Protein AF-E9I778-F1 (afdb_monomer_lite)

Structure (mmCIF, N/CA/C/O backbone):
data_AF-E9I778-F1
#
_entry.id   AF-E9I778-F1
#
loop_
_atom_site.group_PDB
_atom_site.id
_atom_site.type_symbol
_atom_site.label_atom_id
_atom_site.label_alt_id
_atom_site.label_comp_id
_atom_site.label_asym_id
_atom_site.label_entity_id
_atom_site.label_seq_id
_atom_site.pdbx_PDB_ins_code
_atom_site.Cartn_x
_atom_site.Cartn_y
_atom_site.Cartn_z
_atom_site.occupancy
_atom_site.B_iso_or_equiv
_atom_site.auth_seq_id
_atom_site.auth_comp_id
_atom_site.auth_asym_id
_atom_site.auth_atom_id
_atom_site.pdbx_PDB_model_num
ATOM 1 N N . MET A 1 1 ? 32.887 -2.307 -8.771 1.00 39.84 1 MET A N 1
ATOM 2 C CA . MET A 1 1 ? 31.999 -1.513 -7.896 1.00 39.84 1 MET A CA 1
ATOM 3 C C . MET A 1 1 ? 30.657 -1.460 -8.605 1.00 39.84 1 MET A C 1
ATOM 5 O O . MET A 1 1 ? 30.590 -0.833 -9.654 1.00 39.84 1 MET A O 1
ATOM 9 N N . ALA A 1 2 ? 29.665 -2.239 -8.163 1.00 44.09 2 ALA A N 1
ATOM 10 C CA . ALA A 1 2 ? 28.338 -2.203 -8.780 1.00 44.09 2 ALA A CA 1
ATOM 11 C C . ALA A 1 2 ? 27.741 -0.797 -8.580 1.00 44.09 2 ALA A C 1
ATOM 13 O O . ALA A 1 2 ? 27.971 -0.210 -7.516 1.00 44.09 2 ALA A O 1
ATOM 14 N N . PRO A 1 3 ? 27.049 -0.213 -9.575 1.00 46.59 3 PRO A N 1
ATOM 15 C CA . PRO A 1 3 ? 26.365 1.055 -9.371 1.00 46.59 3 PRO A CA 1
ATOM 16 C C . PRO A 1 3 ? 25.379 0.886 -8.212 1.00 46.59 3 PRO A C 1
ATOM 18 O O . PRO A 1 3 ? 24.648 -0.101 -8.163 1.00 46.59 3 PRO A O 1
ATOM 21 N N . ALA A 1 4 ? 25.397 1.818 -7.257 1.00 55.56 4 ALA A N 1
ATOM 22 C CA . ALA A 1 4 ? 24.412 1.843 -6.186 1.00 55.56 4 ALA A CA 1
ATOM 23 C C . ALA A 1 4 ? 23.021 1.830 -6.830 1.00 55.56 4 ALA A C 1
ATOM 25 O O . ALA A 1 4 ? 22.723 2.722 -7.630 1.00 55.56 4 ALA A O 1
ATOM 26 N N . ALA A 1 5 ? 22.218 0.802 -6.534 1.00 56.78 5 ALA A N 1
ATOM 27 C CA . ALA A 1 5 ? 20.852 0.693 -7.022 1.00 56.78 5 ALA A CA 1
ATOM 28 C C . ALA A 1 5 ? 20.151 2.021 -6.723 1.00 56.78 5 ALA A C 1
ATOM 30 O O . ALA A 1 5 ? 20.053 2.448 -5.570 1.00 56.78 5 ALA A O 1
ATOM 31 N N . LYS A 1 6 ? 19.786 2.747 -7.780 1.00 54.84 6 LYS A N 1
ATOM 32 C CA . LYS A 1 6 ? 19.197 4.075 -7.654 1.00 54.84 6 LYS A CA 1
ATOM 33 C C . LYS A 1 6 ? 17.875 3.887 -6.924 1.00 54.84 6 LYS A C 1
ATOM 35 O O . LYS A 1 6 ? 16.970 3.278 -7.480 1.00 54.84 6 LYS A O 1
ATOM 40 N N . ALA A 1 7 ? 17.793 4.363 -5.682 1.00 62.28 7 ALA A N 1
ATOM 41 C CA . ALA A 1 7 ? 16.598 4.214 -4.863 1.00 62.28 7 ALA A CA 1
ATOM 42 C C . ALA A 1 7 ? 15.383 4.738 -5.642 1.00 62.28 7 ALA A C 1
ATOM 44 O O . ALA A 1 7 ? 15.293 5.931 -5.948 1.00 62.28 7 ALA A O 1
ATOM 45 N N . PHE A 1 8 ? 14.488 3.828 -6.018 1.00 66.88 8 PHE A N 1
ATOM 46 C CA . PHE A 1 8 ? 13.264 4.174 -6.716 1.00 66.88 8 PHE A CA 1
ATOM 47 C C . PHE A 1 8 ? 12.284 4.771 -5.703 1.00 66.88 8 PH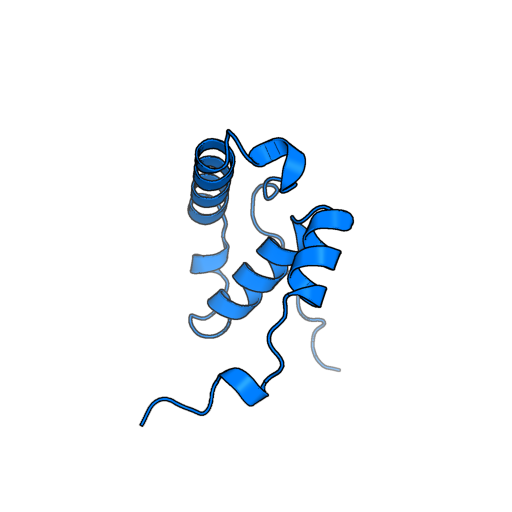E A C 1
ATOM 49 O O . PHE A 1 8 ? 11.949 4.146 -4.695 1.00 66.88 8 PHE A O 1
ATOM 56 N N . LYS A 1 9 ? 11.859 6.012 -5.960 1.00 68.38 9 LYS A N 1
ATOM 57 C CA . LYS A 1 9 ? 10.855 6.712 -5.160 1.00 68.38 9 LYS A CA 1
ATOM 58 C C . LYS A 1 9 ? 9.625 6.952 -6.038 1.00 68.38 9 LYS A C 1
ATOM 60 O O . LYS A 1 9 ? 9.735 7.740 -6.982 1.00 68.38 9 LYS A O 1
ATOM 65 N N . PRO A 1 10 ? 8.483 6.302 -5.760 1.00 69.50 10 PRO A N 1
ATOM 66 C CA . PRO A 1 10 ? 7.266 6.527 -6.524 1.00 69.50 10 PRO A CA 1
ATOM 67 C C . PRO A 1 10 ? 6.785 7.969 -6.340 1.00 69.50 10 PRO A C 1
ATOM 69 O O . PRO A 1 10 ? 7.051 8.612 -5.319 1.00 69.50 10 PRO A O 1
ATOM 72 N N . TYR A 1 11 ? 6.079 8.488 -7.343 1.00 72.38 11 TYR A N 1
ATOM 73 C CA . TYR A 1 11 ? 5.395 9.770 -7.221 1.00 72.38 11 TYR A CA 1
ATOM 74 C C . TYR A 1 11 ? 4.245 9.663 -6.208 1.00 72.38 11 TYR A C 1
ATOM 76 O O . TYR A 1 11 ? 3.480 8.701 -6.224 1.00 72.38 11 TYR A O 1
ATOM 84 N N . GLY A 1 12 ? 4.127 10.658 -5.327 1.00 75.06 12 GLY A N 1
ATOM 85 C CA . GLY A 1 12 ? 3.163 10.654 -4.228 1.00 75.06 12 GLY A CA 1
ATOM 86 C C . GLY A 1 12 ? 3.680 9.967 -2.960 1.00 75.06 12 GLY A C 1
ATOM 87 O O . GLY A 1 12 ? 4.865 9.681 -2.805 1.00 75.06 12 GLY A O 1
ATOM 88 N N . SER A 1 13 ? 2.788 9.773 -1.995 1.00 82.44 13 SER A N 1
ATOM 89 C CA . SER A 1 13 ? 3.054 9.013 -0.771 1.00 82.44 13 SER A CA 1
ATOM 90 C C . SER A 1 13 ? 1.926 8.010 -0.598 1.00 82.44 13 SER A C 1
ATOM 92 O O . SER A 1 13 ? 0.767 8.393 -0.785 1.00 82.44 13 SER A O 1
ATOM 94 N N . PRO A 1 14 ? 2.235 6.746 -0.293 1.00 87.50 14 PRO A N 1
ATOM 95 C CA . PRO A 1 14 ? 1.190 5.759 -0.135 1.00 87.50 14 PRO A CA 1
ATOM 96 C C . PRO A 1 14 ? 0.377 6.056 1.143 1.00 87.50 14 PRO A C 1
ATOM 98 O O . PRO A 1 14 ? 0.924 6.606 2.109 1.00 87.50 14 PRO A O 1
ATOM 101 N N . PRO A 1 15 ? -0.932 5.754 1.154 1.00 91.12 15 PRO A N 1
ATOM 102 C CA . PRO A 1 15 ? -1.785 6.008 2.309 1.00 91.12 15 PRO A CA 1
ATOM 103 C C . PRO A 1 15 ? -1.418 5.068 3.459 1.00 91.12 15 PRO A C 1
ATOM 105 O O . PRO A 1 15 ? -1.293 3.861 3.258 1.00 91.12 15 PRO A O 1
ATOM 108 N N . ARG A 1 16 ? -1.292 5.604 4.679 1.00 92.25 16 ARG A N 1
ATOM 109 C CA . ARG A 1 16 ? -1.154 4.761 5.874 1.00 92.25 16 ARG A CA 1
ATOM 110 C C . ARG A 1 16 ? -2.398 3.901 6.052 1.00 92.25 16 ARG A C 1
ATOM 112 O O . ARG A 1 16 ? -3.502 4.358 5.769 1.00 92.25 16 ARG A O 1
ATOM 119 N N . PHE A 1 17 ? -2.198 2.686 6.536 1.00 90.81 17 PHE A N 1
ATOM 120 C CA . PHE A 1 17 ? -3.266 1.767 6.878 1.00 90.81 17 PHE A CA 1
ATOM 121 C C . PHE A 1 17 ? -3.164 1.373 8.340 1.00 90.81 17 PHE A C 1
ATOM 123 O O . PHE A 1 17 ? -2.108 0.950 8.804 1.00 90.81 17 PHE A O 1
ATOM 130 N N . ASP A 1 18 ? -4.279 1.461 9.039 1.00 90.62 18 ASP A N 1
ATOM 131 C CA . ASP A 1 18 ? -4.447 0.917 10.373 1.00 90.62 18 ASP A CA 1
ATOM 132 C C . ASP A 1 18 ? -5.763 0.137 10.412 1.00 90.62 18 ASP A C 1
ATOM 134 O O . ASP A 1 18 ? -6.804 0.639 9.982 1.00 90.62 18 ASP A O 1
ATOM 138 N N . LEU A 1 19 ? -5.708 -1.116 10.857 1.00 86.12 19 LEU A N 1
ATOM 139 C CA . LEU A 1 19 ? -6.856 -2.015 10.807 1.00 86.12 19 LEU A CA 1
ATOM 140 C C . LEU A 1 19 ? -7.997 -1.539 11.713 1.00 86.12 19 LEU A C 1
ATOM 142 O O . LEU A 1 19 ? -9.158 -1.662 11.327 1.00 86.12 19 LEU A O 1
ATOM 146 N N . ASP A 1 20 ? -7.684 -0.956 12.870 1.00 88.12 20 ASP A N 1
ATOM 147 C CA . ASP A 1 20 ? -8.686 -0.436 13.800 1.00 88.12 20 ASP A CA 1
ATOM 148 C C . ASP A 1 20 ? -9.304 0.879 13.305 1.00 88.12 20 ASP A C 1
ATOM 150 O O . ASP A 1 20 ? -10.519 1.068 13.418 1.00 88.12 20 ASP A O 1
ATOM 154 N N . GLU A 1 21 ? -8.499 1.768 12.714 1.00 88.00 21 GLU A N 1
ATOM 155 C CA . GLU A 1 21 ? -8.963 3.030 12.117 1.00 88.00 21 GLU A CA 1
ATOM 156 C C . GLU A 1 21 ? -9.868 2.787 10.901 1.00 88.00 21 GLU A C 1
ATOM 158 O O . GLU A 1 21 ? -10.908 3.433 10.750 1.00 88.00 21 GLU A O 1
ATOM 163 N N . PHE A 1 22 ? -9.498 1.839 10.037 1.00 86.00 22 PHE A N 1
ATOM 164 C CA . PHE A 1 22 ? -10.182 1.600 8.766 1.00 86.00 22 PHE A CA 1
ATOM 165 C C . PHE A 1 22 ? -11.174 0.436 8.787 1.00 86.00 22 PHE A C 1
ATOM 167 O O . PHE A 1 22 ? -11.748 0.134 7.742 1.00 86.00 22 PHE A O 1
ATOM 174 N N . LYS A 1 23 ? -11.460 -0.187 9.935 1.00 84.94 23 LYS A N 1
ATOM 175 C CA . LYS A 1 23 ? -12.401 -1.324 10.022 1.00 84.94 23 LYS A CA 1
ATOM 176 C C . LYS A 1 23 ? -13.768 -1.058 9.368 1.00 84.94 23 LYS A C 1
ATOM 178 O O . LYS A 1 23 ? -14.297 -1.920 8.677 1.00 84.94 23 LYS A O 1
ATOM 183 N N . ASP A 1 24 ? -14.298 0.158 9.524 1.00 89.00 24 ASP A N 1
ATOM 184 C CA . ASP A 1 24 ? -15.598 0.587 8.982 1.00 89.00 24 ASP A CA 1
ATOM 185 C C . ASP A 1 24 ? -15.449 1.415 7.689 1.00 89.00 24 ASP A C 1
ATOM 187 O O . ASP A 1 24 ? -16.416 1.955 7.154 1.00 89.00 24 ASP A O 1
ATOM 191 N N . SER A 1 25 ? -14.221 1.596 7.201 1.00 89.12 25 SER A N 1
ATOM 192 C CA . SER A 1 25 ? -13.886 2.481 6.076 1.00 89.12 25 SER A CA 1
ATOM 193 C C . SER A 1 25 ? -12.790 1.904 5.179 1.00 89.12 25 SER A C 1
ATOM 195 O O . SER A 1 25 ? -12.082 2.647 4.499 1.00 89.12 25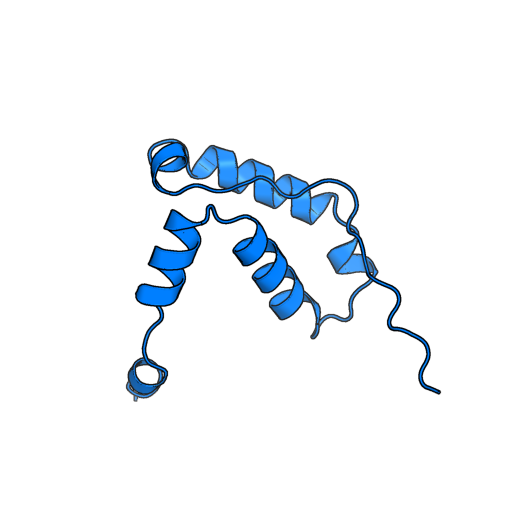 SER A O 1
ATOM 197 N N . PHE A 1 26 ? -12.668 0.577 5.131 1.00 89.19 26 PHE A N 1
ATOM 198 C CA . PHE A 1 26 ? -11.649 -0.105 4.337 1.00 89.19 26 PHE A CA 1
ATOM 199 C C . PHE A 1 26 ? -11.724 0.286 2.857 1.00 89.19 26 PHE A C 1
ATOM 201 O O . PHE A 1 26 ? -10.701 0.554 2.233 1.00 89.19 26 PHE A O 1
ATOM 208 N N . GLU A 1 27 ? -12.937 0.429 2.316 1.00 92.00 27 GLU A N 1
ATOM 209 C CA . GLU A 1 27 ? -13.161 0.867 0.933 1.00 92.00 27 GLU A CA 1
ATOM 210 C C . GLU A 1 27 ? -12.565 2.249 0.633 1.00 92.00 27 GLU A C 1
ATOM 212 O O . GLU A 1 27 ? -12.077 2.489 -0.474 1.00 92.00 27 GLU A O 1
ATOM 217 N N . LEU A 1 28 ? -12.556 3.156 1.615 1.00 91.06 28 LEU A N 1
ATOM 218 C CA . LEU A 1 28 ? -11.949 4.476 1.457 1.00 91.06 28 LEU A CA 1
ATOM 219 C C . LEU A 1 28 ? -10.429 4.359 1.329 1.00 91.06 28 LEU A C 1
ATOM 221 O O . LEU A 1 28 ? 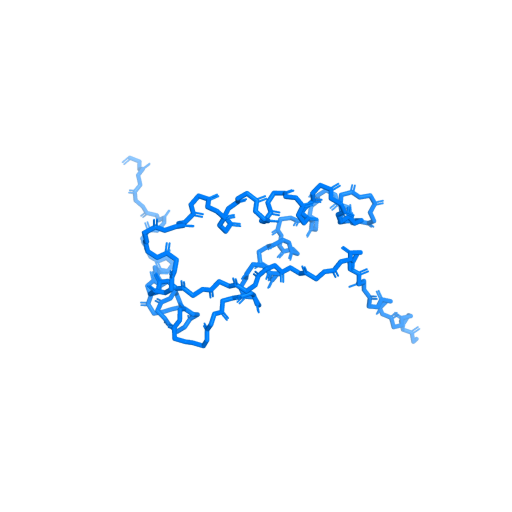-9.847 4.926 0.401 1.00 91.06 28 LEU A O 1
ATOM 225 N N . TRP A 1 29 ? -9.794 3.598 2.221 1.00 93.25 29 TRP A N 1
ATOM 226 C CA . TRP A 1 29 ? -8.356 3.351 2.141 1.00 93.25 29 TRP A CA 1
ATOM 227 C C . TRP A 1 29 ? -7.987 2.611 0.850 1.00 93.25 29 TRP A C 1
ATOM 229 O O . TRP A 1 29 ? -7.052 2.996 0.149 1.00 93.25 29 TRP A O 1
ATOM 239 N N . HIS A 1 30 ? -8.769 1.605 0.465 1.00 92.25 30 HIS A N 1
ATOM 240 C CA . HIS A 1 30 ? -8.555 0.844 -0.761 1.00 92.25 30 HIS A CA 1
ATOM 241 C C . HIS A 1 30 ? -8.666 1.728 -2.015 1.00 92.25 30 HIS A C 1
ATOM 243 O O . HIS A 1 30 ? -7.868 1.592 -2.947 1.00 92.25 30 HIS A O 1
ATOM 249 N N . ALA A 1 31 ? -9.600 2.684 -2.040 1.00 93.19 31 ALA A N 1
ATOM 250 C CA . ALA A 1 31 ? -9.683 3.679 -3.106 1.00 93.19 31 ALA A CA 1
ATOM 251 C C . ALA A 1 31 ? -8.437 4.581 -3.146 1.00 93.19 31 ALA A C 1
ATOM 253 O O . ALA A 1 31 ? -7.878 4.806 -4.222 1.00 93.19 31 ALA A O 1
ATOM 254 N N . GLN A 1 32 ? -7.955 5.049 -1.990 1.00 91.62 32 GLN A N 1
ATOM 255 C CA . GLN A 1 32 ? -6.713 5.827 -1.895 1.00 91.62 32 GLN A CA 1
ATOM 256 C C . GLN A 1 32 ? -5.498 5.023 -2.378 1.00 91.62 32 GLN A C 1
ATOM 258 O O . GLN A 1 32 ? -4.658 5.556 -3.104 1.00 91.62 32 GLN A O 1
ATOM 263 N N . TRP A 1 33 ? -5.429 3.733 -2.041 1.00 93.00 33 TRP A N 1
ATOM 264 C CA . TRP A 1 33 ? -4.383 2.820 -2.498 1.00 93.00 33 TRP A CA 1
ATOM 265 C C . TRP A 1 33 ? -4.386 2.659 -4.024 1.00 93.00 33 TRP A C 1
ATOM 267 O O . TRP A 1 33 ? -3.344 2.802 -4.665 1.00 93.00 33 TRP A O 1
ATOM 277 N N . LYS A 1 34 ? -5.560 2.453 -4.637 1.00 91.75 34 LYS A N 1
ATOM 278 C CA . LYS A 1 34 ? -5.697 2.388 -6.105 1.00 91.75 34 LYS A CA 1
ATOM 279 C C . LYS A 1 34 ? -5.258 3.680 -6.787 1.00 91.75 34 LYS A C 1
ATOM 281 O O . LYS A 1 34 ? -4.574 3.622 -7.805 1.00 91.75 34 LYS A O 1
ATOM 286 N N . ILE A 1 35 ? -5.627 4.834 -6.226 1.00 91.06 35 ILE A N 1
ATOM 287 C CA . ILE A 1 35 ? -5.196 6.143 -6.736 1.00 91.06 35 ILE A CA 1
ATOM 288 C C . ILE A 1 35 ? -3.672 6.265 -6.658 1.00 91.06 35 ILE A C 1
ATOM 290 O O . ILE A 1 35 ? -3.051 6.667 -7.639 1.00 91.06 35 ILE A O 1
ATOM 294 N N . PHE A 1 36 ? -3.063 5.885 -5.530 1.00 91.50 36 PHE A N 1
ATOM 295 C CA . PHE A 1 36 ? -1.608 5.878 -5.388 1.00 91.50 36 PHE A CA 1
ATOM 296 C C . PHE A 1 36 ? -0.948 5.004 -6.457 1.00 91.50 36 PHE A C 1
ATOM 298 O O . PHE A 1 36 ? -0.067 5.493 -7.156 1.00 91.50 36 PHE A O 1
ATOM 305 N N . LEU A 1 37 ? -1.394 3.758 -6.643 1.00 90.00 37 LEU A N 1
ATOM 306 C CA . LEU A 1 37 ? -0.827 2.868 -7.659 1.00 90.00 37 LEU A CA 1
ATOM 307 C C . LEU A 1 37 ? -0.952 3.451 -9.071 1.00 90.00 37 LEU A C 1
ATOM 309 O O . LEU A 1 37 ? 0.038 3.470 -9.798 1.00 90.00 37 LEU A O 1
ATOM 313 N N . ALA A 1 38 ? -2.124 3.982 -9.431 1.00 88.94 38 ALA A N 1
ATOM 314 C CA . ALA A 1 38 ? -2.379 4.556 -10.753 1.00 88.94 38 ALA A CA 1
ATOM 315 C C . ALA A 1 38 ? -1.542 5.812 -11.048 1.00 88.94 38 ALA A C 1
ATOM 317 O O . ALA A 1 38 ? -1.203 6.072 -12.200 1.00 88.94 38 ALA A O 1
ATOM 318 N N . LEU A 1 39 ? -1.226 6.602 -10.018 1.00 87.31 39 LEU A N 1
ATOM 319 C CA . LEU A 1 39 ? -0.380 7.794 -10.132 1.00 87.31 39 LEU A CA 1
ATOM 320 C C . LEU A 1 39 ? 1.107 7.497 -9.904 1.00 87.31 39 LEU A C 1
ATOM 322 O O . LEU A 1 39 ? 1.954 8.357 -10.160 1.00 87.31 39 LEU A O 1
ATOM 326 N N . SER A 1 40 ? 1.434 6.308 -9.403 1.00 83.88 40 SER A N 1
ATOM 327 C CA . SER A 1 40 ? 2.809 5.893 -9.178 1.00 83.88 40 SER A CA 1
ATOM 328 C C . SER A 1 40 ? 3.516 5.620 -10.503 1.00 83.88 40 SER A C 1
ATOM 330 O O . SER A 1 40 ? 2.921 5.232 -11.504 1.00 83.88 40 SER A O 1
ATOM 332 N N . THR A 1 41 ? 4.835 5.760 -10.493 1.00 84.50 41 THR A N 1
ATOM 333 C CA . THR A 1 41 ? 5.701 5.364 -11.608 1.00 84.50 41 THR A CA 1
ATOM 334 C C . THR A 1 41 ? 6.132 3.896 -11.515 1.00 84.50 41 THR A C 1
ATOM 336 O O . THR A 1 41 ? 7.062 3.491 -12.202 1.00 84.50 41 THR A O 1
ATOM 339 N N . ILE A 1 42 ? 5.496 3.091 -10.649 1.00 84.88 42 ILE A N 1
ATOM 340 C CA . ILE A 1 42 ? 5.895 1.697 -10.381 1.00 84.88 42 ILE A CA 1
ATOM 341 C C . ILE A 1 42 ? 5.813 0.867 -11.664 1.00 84.88 42 ILE A C 1
ATOM 343 O O . ILE A 1 42 ? 6.793 0.241 -12.055 1.00 84.88 42 ILE A O 1
ATOM 347 N N . ASP A 1 43 ? 4.673 0.925 -12.355 1.00 84.12 43 ASP A N 1
ATOM 348 C CA . ASP A 1 43 ? 4.414 0.108 -13.547 1.00 84.12 43 ASP A CA 1
ATOM 349 C C . ASP A 1 43 ? 5.183 0.575 -14.795 1.00 84.12 43 ASP A C 1
ATOM 351 O O . ASP A 1 43 ? 5.170 -0.104 -15.818 1.00 84.12 43 ASP A O 1
ATOM 355 N N . THR A 1 44 ? 5.849 1.731 -14.732 1.00 83.38 44 THR A N 1
ATOM 356 C CA . THR A 1 44 ? 6.634 2.284 -15.847 1.00 83.38 44 THR A CA 1
ATOM 357 C C . THR A 1 44 ? 8.140 2.223 -15.625 1.00 83.38 44 THR A C 1
ATOM 359 O O . THR A 1 44 ? 8.888 2.395 -16.584 1.00 83.38 44 THR A O 1
ATOM 362 N N . VAL A 1 45 ? 8.591 2.008 -14.385 1.00 84.94 45 VAL A N 1
ATOM 363 C CA . VAL A 1 45 ? 10.016 1.998 -14.023 1.00 84.94 45 VAL A CA 1
ATOM 364 C C . VAL A 1 45 ? 10.515 0.610 -13.641 1.00 84.94 45 VAL A C 1
ATOM 366 O O . VAL A 1 45 ? 11.687 0.335 -13.876 1.00 84.94 45 VAL A O 1
ATOM 369 N N . LEU A 1 46 ? 9.666 -0.238 -13.056 1.00 85.88 46 LEU A N 1
ATOM 370 C CA . LEU A 1 46 ? 10.046 -1.599 -12.678 1.00 85.88 46 LEU A CA 1
ATOM 371 C C . LEU A 1 46 ? 9.674 -2.604 -13.767 1.00 85.88 46 LEU A C 1
ATOM 373 O O . LEU A 1 46 ? 8.623 -2.475 -14.417 1.00 85.88 46 LEU A O 1
ATOM 377 N N . GLU A 1 47 ? 10.503 -3.634 -13.907 1.00 89.19 47 GLU A N 1
ATOM 378 C CA . GLU A 1 47 ? 10.200 -4.787 -14.750 1.00 89.19 47 GLU A CA 1
ATOM 379 C C . GLU A 1 47 ? 8.992 -5.551 -14.186 1.00 89.19 47 GLU A C 1
ATOM 381 O O . GLU A 1 47 ? 8.649 -5.440 -13.006 1.00 89.19 47 GLU A O 1
ATOM 386 N N . GLU A 1 48 ? 8.276 -6.279 -15.043 1.00 88.81 48 GLU A N 1
ATOM 387 C CA . GLU A 1 48 ? 7.007 -6.917 -14.666 1.00 88.81 48 GLU A CA 1
ATOM 388 C C . GLU A 1 48 ? 7.147 -7.914 -13.507 1.00 88.81 48 GLU A C 1
ATOM 390 O O . GLU A 1 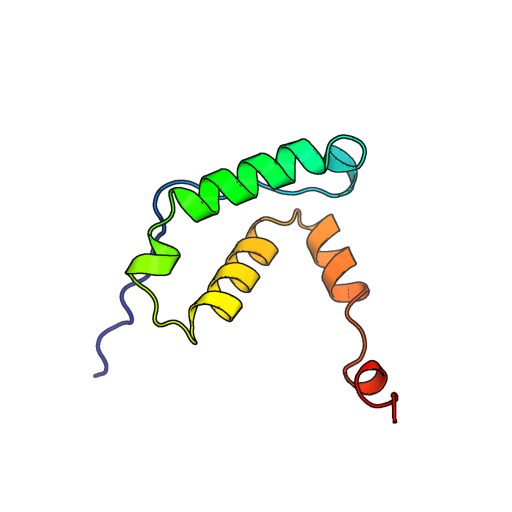48 ? 6.231 -8.015 -12.690 1.00 88.81 48 GLU A O 1
ATOM 395 N N . ASP A 1 49 ? 8.291 -8.588 -13.401 1.00 89.94 49 ASP A N 1
ATOM 396 C CA . ASP A 1 49 ? 8.623 -9.549 -12.347 1.00 89.94 49 ASP A CA 1
ATOM 397 C C . ASP A 1 49 ? 8.978 -8.892 -11.002 1.00 89.94 49 ASP A C 1
ATOM 399 O O . ASP A 1 49 ? 8.726 -9.479 -9.952 1.00 89.94 49 ASP A O 1
ATOM 403 N N . GLU A 1 50 ? 9.471 -7.651 -11.004 1.00 87.06 50 GLU A N 1
ATOM 404 C CA . GLU A 1 50 ? 9.845 -6.918 -9.783 1.00 87.06 50 GLU A CA 1
ATOM 405 C C . GLU A 1 50 ? 8.652 -6.179 -9.145 1.00 87.06 50 GLU A C 1
ATOM 407 O O . GLU A 1 50 ? 8.634 -5.882 -7.943 1.00 87.06 50 GLU A O 1
ATOM 412 N N . ARG A 1 51 ? 7.617 -5.863 -9.938 1.00 88.75 51 ARG A N 1
ATOM 413 C CA . ARG A 1 51 ? 6.438 -5.096 -9.486 1.00 88.75 51 ARG A CA 1
ATOM 414 C C . ARG A 1 51 ? 5.677 -5.738 -8.320 1.00 88.75 51 ARG A C 1
ATOM 416 O O . ARG A 1 51 ? 5.284 -4.977 -7.430 1.00 88.75 51 ARG A O 1
ATOM 423 N N . PRO A 1 52 ? 5.403 -7.059 -8.291 1.00 88.81 52 PRO A N 1
ATOM 424 C CA . PRO A 1 52 ? 4.614 -7.671 -7.222 1.00 88.81 52 PRO A CA 1
ATOM 425 C C . PRO A 1 52 ? 5.308 -7.562 -5.864 1.00 88.81 52 PRO A C 1
ATOM 427 O O . PRO A 1 52 ? 4.691 -7.123 -4.890 1.00 88.81 52 PRO A O 1
ATOM 430 N N . GLU A 1 53 ? 6.603 -7.883 -5.812 1.00 88.19 53 GLU A N 1
ATOM 431 C CA . GLU A 1 53 ? 7.403 -7.781 -4.590 1.00 88.19 53 GLU A CA 1
ATOM 432 C C . GLU A 1 53 ? 7.482 -6.323 -4.121 1.00 88.19 53 GLU A C 1
ATOM 434 O O . GLU A 1 53 ? 7.217 -6.019 -2.956 1.00 88.19 53 GLU A O 1
ATOM 439 N N . TYR A 1 54 ? 7.741 -5.388 -5.041 1.00 89.00 54 TYR A N 1
ATOM 440 C CA . TYR A 1 54 ? 7.815 -3.971 -4.696 1.00 89.00 54 TYR A CA 1
ATOM 441 C C . TYR A 1 54 ? 6.490 -3.434 -4.138 1.00 89.00 54 TYR A C 1
ATOM 443 O O . TYR A 1 54 ? 6.477 -2.779 -3.094 1.00 89.00 54 TYR A O 1
ATOM 451 N N . LYS A 1 55 ? 5.356 -3.720 -4.795 1.00 89.50 55 LYS A N 1
ATOM 452 C CA . LYS A 1 55 ? 4.025 -3.293 -4.323 1.00 89.50 55 LYS A CA 1
ATOM 453 C C . LYS A 1 55 ? 3.700 -3.891 -2.955 1.00 89.50 55 LYS A C 1
ATOM 455 O O . LYS A 1 55 ? 3.140 -3.185 -2.119 1.00 89.50 55 LYS A O 1
ATOM 460 N N . THR A 1 56 ? 4.099 -5.139 -2.712 1.00 89.81 56 THR A N 1
ATOM 461 C CA . THR A 1 56 ? 3.939 -5.813 -1.414 1.00 89.81 56 THR A CA 1
ATOM 462 C C . THR A 1 56 ? 4.754 -5.122 -0.327 1.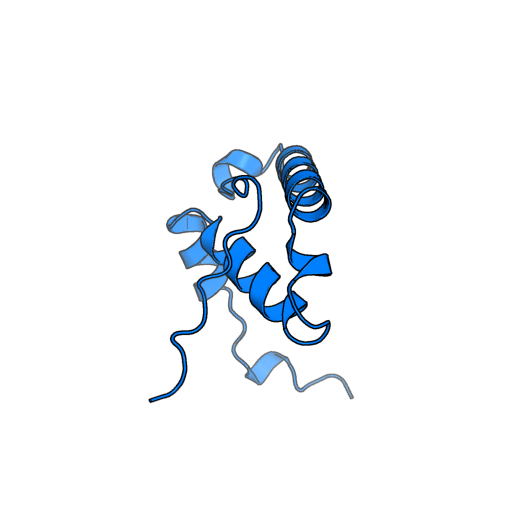00 89.81 56 THR A C 1
ATOM 464 O O . THR A 1 56 ? 4.210 -4.763 0.713 1.00 89.81 56 THR A O 1
ATOM 467 N N . ASN A 1 57 ? 6.029 -4.831 -0.584 1.00 89.50 57 ASN A N 1
ATOM 468 C CA . ASN A 1 57 ? 6.884 -4.114 0.364 1.00 89.50 57 ASN A CA 1
ATOM 469 C C . ASN A 1 57 ? 6.357 -2.706 0.669 1.00 89.50 57 ASN A C 1
ATOM 471 O O . ASN A 1 57 ? 6.350 -2.277 1.826 1.00 89.50 57 ASN A O 1
ATOM 475 N N . VAL A 1 58 ? 5.860 -1.993 -0.347 1.00 89.25 58 VAL A N 1
ATOM 476 C CA . VAL A 1 58 ? 5.201 -0.697 -0.141 1.00 89.25 58 VAL A CA 1
ATOM 477 C C . VAL A 1 58 ? 3.960 -0.869 0.727 1.00 89.25 58 VAL A C 1
ATOM 479 O O . VAL A 1 58 ? 3.826 -0.140 1.706 1.00 89.25 58 VAL A O 1
ATOM 482 N N . LEU A 1 59 ? 3.095 -1.841 0.435 1.00 89.69 59 LEU A N 1
ATOM 483 C CA . LEU A 1 59 ? 1.899 -2.118 1.230 1.00 89.69 59 LEU A CA 1
ATOM 484 C C . LEU A 1 59 ? 2.242 -2.412 2.698 1.00 89.69 59 LEU A C 1
ATOM 486 O O . LEU A 1 59 ? 1.673 -1.783 3.586 1.00 89.69 59 LEU A O 1
ATOM 490 N N . LEU A 1 60 ? 3.219 -3.286 2.958 1.00 88.31 60 LEU A N 1
ATOM 491 C CA . LEU A 1 60 ? 3.683 -3.603 4.314 1.00 88.31 60 LEU A CA 1
ATOM 492 C C . LEU A 1 60 ? 4.224 -2.367 5.040 1.00 88.31 60 LEU A C 1
ATOM 494 O O . LEU A 1 60 ? 3.958 -2.179 6.224 1.00 88.31 60 LEU A O 1
ATOM 498 N N . SER A 1 61 ? 4.924 -1.478 4.330 1.00 87.25 61 SER A N 1
ATOM 499 C CA . SER A 1 61 ? 5.409 -0.216 4.904 1.00 87.25 61 SER A CA 1
ATOM 500 C C . SER A 1 61 ? 4.300 0.799 5.218 1.00 87.25 61 SER A C 1
ATOM 502 O O . SER A 1 61 ? 4.532 1.740 5.978 1.00 87.25 61 SER A O 1
ATOM 504 N N . CYS A 1 62 ? 3.103 0.627 4.643 1.00 90.12 62 CYS A N 1
ATOM 505 C CA . CYS A 1 62 ? 1.943 1.475 4.925 1.00 90.12 62 CYS A CA 1
ATOM 506 C C . CYS A 1 62 ? 1.241 1.097 6.224 1.00 90.12 62 CYS A C 1
ATOM 508 O O . CYS A 1 62 ? 0.530 1.935 6.783 1.00 90.12 62 CYS A O 1
ATOM 510 N N . LEU A 1 63 ? 1.408 -0.147 6.675 1.00 91.00 63 LEU A N 1
ATOM 511 C CA . LEU A 1 63 ? 0.737 -0.666 7.855 1.00 91.00 63 LEU A CA 1
ATOM 512 C C . LEU A 1 63 ? 1.221 0.070 9.110 1.00 91.00 63 LEU A C 1
ATOM 514 O O . LEU A 1 63 ? 2.412 0.348 9.282 1.00 91.00 63 LEU A O 1
ATOM 518 N N . SER A 1 64 ? 0.294 0.359 10.021 1.00 90.69 64 SER A N 1
ATOM 519 C CA . SER A 1 64 ? 0.632 0.761 11.380 1.00 90.69 64 SER A CA 1
ATOM 520 C C . SER A 1 64 ? 1.456 -0.333 12.048 1.00 90.69 64 SER A C 1
ATOM 522 O O . SER A 1 64 ? 1.422 -1.496 11.644 1.00 90.69 64 SER A O 1
ATOM 524 N N . LYS A 1 65 ? 2.210 0.022 13.091 1.00 89.88 65 LYS A N 1
ATOM 525 C CA . LYS A 1 65 ? 3.044 -0.957 13.791 1.00 89.88 65 LYS A CA 1
ATOM 526 C C . LYS A 1 65 ? 2.205 -2.132 14.299 1.00 89.88 65 LYS A C 1
ATOM 528 O O . LYS A 1 65 ? 2.620 -3.270 14.126 1.00 89.88 65 LYS A O 1
ATOM 533 N N . GLU A 1 66 ? 1.045 -1.850 14.884 1.00 89.56 66 GLU A N 1
ATOM 534 C CA . GLU A 1 66 ? 0.118 -2.856 15.410 1.00 89.56 66 GLU A CA 1
ATOM 535 C C . GLU A 1 66 ? -0.456 -3.733 14.296 1.00 89.56 66 GLU A C 1
ATOM 537 O O . GLU A 1 66 ? -0.406 -4.959 14.396 1.00 89.56 66 GLU A O 1
ATOM 542 N N . THR A 1 67 ? -0.899 -3.123 13.193 1.00 88.50 67 THR A N 1
ATOM 543 C CA . THR A 1 67 ? -1.428 -3.860 12.037 1.00 88.50 67 THR A CA 1
ATOM 544 C C . THR A 1 67 ? -0.356 -4.729 11.385 1.00 88.50 67 THR A C 1
ATOM 546 O O . THR A 1 67 ? -0.609 -5.887 11.071 1.00 88.50 67 THR A O 1
ATOM 549 N N . LEU A 1 68 ? 0.865 -4.211 11.225 1.00 88.25 68 LEU A N 1
ATOM 550 C CA . LEU A 1 68 ? 1.999 -4.974 10.708 1.00 88.25 68 LEU A CA 1
ATOM 551 C C . LEU A 1 68 ? 2.317 -6.160 11.619 1.00 88.25 68 LEU A C 1
ATOM 553 O O . LEU A 1 68 ? 2.540 -7.262 11.133 1.00 88.25 68 LEU A O 1
ATOM 557 N N . GLN A 1 69 ? 2.314 -5.952 12.936 1.00 87.88 69 GLN A N 1
ATOM 558 C CA . GLN A 1 69 ? 2.569 -7.019 13.897 1.00 87.88 69 GLN A CA 1
ATOM 559 C C . GLN A 1 69 ? 1.491 -8.103 13.823 1.00 87.88 69 GLN A C 1
ATOM 561 O O . GLN A 1 69 ? 1.830 -9.283 13.842 1.00 87.88 69 GLN A O 1
ATOM 566 N N . ALA A 1 70 ? 0.220 -7.720 13.685 1.00 86.31 70 ALA A N 1
ATOM 567 C CA . ALA A 1 70 ? -0.883 -8.653 13.489 1.00 86.31 70 ALA A CA 1
ATOM 568 C C . ALA A 1 70 ? -0.734 -9.437 12.178 1.00 86.31 70 ALA A C 1
ATOM 570 O O . ALA A 1 70 ? -0.787 -10.657 12.214 1.00 86.31 70 ALA A O 1
ATOM 571 N N . VAL A 1 71 ? -0.456 -8.769 11.054 1.00 82.44 71 VAL A N 1
ATOM 572 C CA . VAL A 1 71 ? -0.246 -9.415 9.745 1.00 82.44 71 VAL A CA 1
ATOM 573 C C . VAL A 1 71 ? 0.931 -10.390 9.776 1.00 82.44 71 VAL A C 1
ATOM 575 O O . VAL A 1 71 ? 0.798 -11.508 9.299 1.00 82.44 71 VAL A O 1
ATOM 578 N N . LEU A 1 72 ? 2.061 -10.006 10.378 1.00 83.00 72 LEU A N 1
ATOM 579 C CA . LEU A 1 72 ? 3.228 -10.885 10.512 1.00 83.00 72 LEU A CA 1
ATOM 580 C C . LEU A 1 72 ? 2.983 -12.052 11.477 1.00 83.00 72 LEU A C 1
ATOM 582 O O . LEU A 1 72 ? 3.566 -13.112 11.301 1.00 83.00 72 LEU A O 1
ATOM 586 N N . SER A 1 73 ? 2.128 -11.865 12.487 1.00 80.31 73 SER A N 1
ATOM 587 C CA . SER A 1 73 ? 1.761 -12.923 13.442 1.00 80.31 73 SER A CA 1
ATOM 588 C C . SER A 1 73 ? 0.643 -13.832 12.917 1.00 80.31 73 SER A C 1
ATOM 590 O O . SER A 1 73 ? 0.483 -14.942 13.407 1.00 80.31 73 SER A O 1
ATOM 592 N N . MET A 1 74 ? -0.139 -13.351 11.946 1.00 70.94 74 MET A N 1
ATOM 593 C CA . MET A 1 74 ? -1.106 -14.116 11.150 1.00 70.94 74 MET A CA 1
ATOM 594 C C . MET A 1 74 ? -0.458 -14.759 9.923 1.00 70.94 74 MET A C 1
ATOM 596 O O . MET A 1 74 ? -1.150 -15.451 9.180 1.00 70.94 74 MET A O 1
ATOM 600 N N . GLY A 1 75 ? 0.834 -14.506 9.691 1.00 57.81 75 GLY A N 1
ATOM 601 C CA . GLY A 1 75 ? 1.632 -15.172 8.677 1.00 57.81 75 GLY A CA 1
ATOM 602 C C . GLY A 1 75 ? 1.721 -16.656 8.995 1.00 57.81 75 GLY A C 1
ATOM 603 O O . GLY A 1 75 ? 2.634 -17.074 9.696 1.00 57.81 75 GLY A O 1
ATOM 604 N N . LEU A 1 76 ? 0.698 -17.384 8.541 1.00 54.31 76 LEU A N 1
ATOM 605 C CA . LEU A 1 76 ? 0.772 -18.654 7.831 1.00 54.31 76 LEU A CA 1
ATOM 606 C C . LEU A 1 76 ? 2.201 -19.205 7.838 1.00 54.31 76 LEU A C 1
ATOM 608 O O . LEU A 1 76 ? 3.050 -18.714 7.089 1.00 54.31 76 LEU A O 1
ATOM 612 N N . ASP A 1 77 ? 2.459 -20.188 8.702 1.00 46.78 77 ASP A N 1
ATOM 613 C CA . ASP A 1 77 ? 3.590 -21.089 8.514 1.00 46.78 77 ASP A CA 1
ATOM 614 C C . ASP A 1 77 ? 3.561 -21.557 7.048 1.00 46.78 77 ASP A C 1
ATOM 616 O O . ASP A 1 77 ? 2.500 -21.911 6.527 1.00 46.78 77 ASP A O 1
ATOM 620 N N . ASP A 1 78 ? 4.721 -21.551 6.387 1.00 51.19 78 ASP A N 1
ATOM 621 C CA . ASP A 1 78 ? 4.931 -22.057 5.017 1.00 51.19 78 ASP A CA 1
ATOM 622 C C . ASP A 1 78 ? 4.320 -23.472 4.808 1.00 51.19 78 ASP A C 1
ATOM 624 O O . ASP A 1 78 ? 4.059 -23.880 3.682 1.00 51.19 78 ASP A O 1
ATOM 628 N N . ASP A 1 79 ? 4.035 -24.188 5.904 1.00 50.38 79 ASP A N 1
ATOM 629 C CA . ASP A 1 79 ? 3.389 -25.503 5.988 1.00 50.38 79 ASP A CA 1
ATOM 630 C C . ASP A 1 79 ? 1.901 -25.540 5.555 1.00 50.38 79 ASP A C 1
ATOM 632 O O . ASP A 1 79 ? 1.417 -26.606 5.190 1.00 50.38 79 ASP A O 1
ATOM 636 N N . GLU A 1 80 ? 1.145 -24.430 5.552 1.00 48.19 80 GLU A N 1
ATOM 637 C CA . GLU A 1 80 ? -0.280 -24.444 5.124 1.00 48.19 80 GLU A CA 1
ATOM 638 C C . GLU A 1 80 ? -0.491 -24.199 3.612 1.00 48.19 80 GLU A C 1
ATOM 640 O O . GLU A 1 80 ? -1.631 -24.140 3.143 1.00 48.19 80 GLU A O 1
ATOM 645 N N . LEU A 1 81 ? 0.584 -24.076 2.822 1.00 49.75 81 LEU A N 1
ATOM 646 C CA . LEU A 1 81 ? 0.517 -23.906 1.359 1.00 49.75 81 LEU A CA 1
ATOM 647 C C . LEU A 1 81 ? 0.759 -25.197 0.549 1.00 49.75 81 LEU A C 1
ATOM 649 O O . LEU A 1 81 ? 0.632 -25.161 -0.676 1.00 49.75 81 LEU A O 1
ATOM 653 N N . GLU A 1 82 ? 1.019 -26.335 1.200 1.00 45.75 82 GLU A N 1
ATOM 654 C CA . GLU A 1 82 ? 1.060 -27.673 0.583 1.00 45.75 82 GLU A CA 1
ATOM 655 C C . GLU A 1 82 ? 0.016 -28.609 1.221 1.00 45.75 82 GLU A C 1
ATOM 657 O O . GLU A 1 82 ? 0.368 -29.561 1.899 1.00 45.75 82 GLU A O 1
ATOM 662 N N . ASP A 1 83 ? -1.281 -28.367 1.005 1.00 45.47 83 ASP A N 1
ATOM 663 C CA . ASP A 1 83 ? -2.250 -29.475 0.908 1.00 45.47 83 ASP A CA 1
ATOM 664 C C . ASP A 1 83 ? -3.533 -29.005 0.207 1.00 45.47 83 ASP A C 1
ATOM 666 O O . ASP A 1 83 ? -4.499 -28.553 0.817 1.00 45.47 83 ASP A O 1
ATOM 670 N N . HIS A 1 84 ? -3.522 -29.075 -1.122 1.00 44.94 84 HIS A N 1
ATOM 671 C CA . HIS A 1 84 ? -4.740 -29.236 -1.913 1.00 44.94 84 HIS A CA 1
ATOM 672 C C . HIS A 1 84 ? -4.389 -29.961 -3.223 1.00 44.94 84 HIS A C 1
ATOM 674 O O . HIS A 1 84 ? -4.408 -29.371 -4.306 1.00 44.94 84 HIS A O 1
ATOM 680 N N . GLU A 1 85 ? -4.086 -31.257 -3.102 1.00 40.62 85 GLU A N 1
ATOM 681 C CA . GLU A 1 85 ? -4.321 -32.265 -4.151 1.00 40.62 85 GLU A CA 1
ATOM 682 C C . GLU A 1 85 ? -5.429 -33.237 -3.718 1.00 40.62 85 GLU A C 1
ATOM 684 O O . GLU A 1 85 ? -5.414 -33.695 -2.554 1.00 40.62 85 GLU A O 1
#

Organism: Daphnia pulex (NCBI:txid6669)

Sequence (85 aa):
MAPAAKAFKPYGSPPRFDLDEFKDSFELWHAQWKIFLALSTIDTVLEEDERPEYKTNVLLSCLSKETLQAVLSMGLDDDELEDHE

Radius of gyration: 15.82 Å; chains: 1; bounding box: 48×43×31 Å

Fol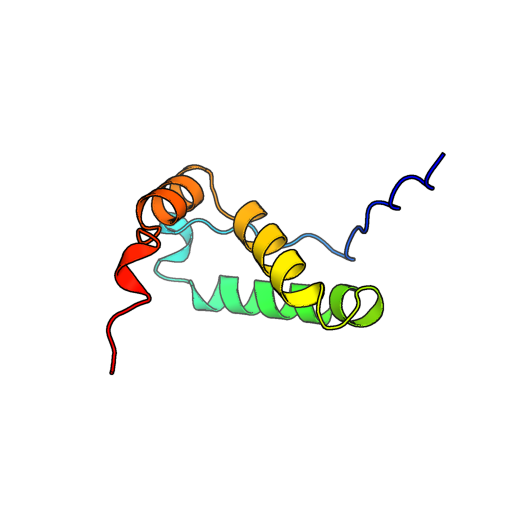dseek 3Di:
DPPDPDDDDWPDAQAADECVVCVVPVVVSVVSRVVSVVRTCLVVPDDPVVSVVVSVVSVLVSYDPVRNVVVVVVPDDPVVVPDDD

pLDDT: mean 78.98, std 16.27, range [39.84, 93.25]

Secondary structure (DSSP, 8-state):
-PPP------SS-PPPB-HHHHTTTHHHHHHHHHHHHHHSSHHHHS-TTTHHHHHHHHHHHHB-HHHHHHHHHS---GGGGS---